Protein AF-A0AAE1U916-F1 (afdb_monomer_lite)

Foldseek 3Di:
DDPVVVLVVLLVQLVVVVVVVDDLVVSCVVSVHDSVSSVVSVVVVVLVVVCVVVLVQLVVVCVVPVPDALVRSCVVVVRPDDSVVSQVSCVVVVHDDDDDDDDDDDDPVNVVLVVVVVVVLVVVLVVPDDCVVQVDPVSSVVSSVVSV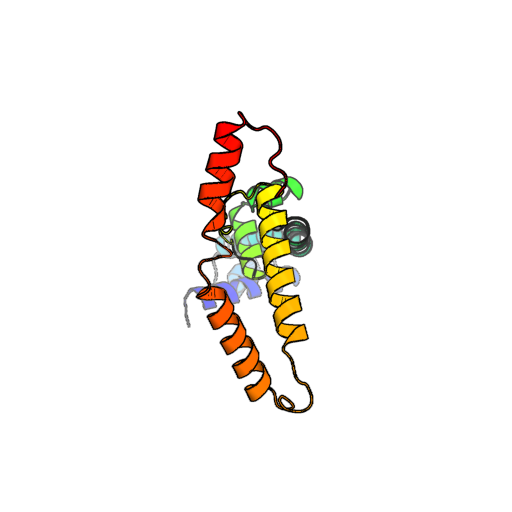VVVVPDCPSPVCVVVVVVVCVVVVNDDDPD

InterPro domains:
  IPR002492 Transposase, Tc1-like [PF01498] (56-119)
  IPR009057 Homedomain-like superfamily [SSF46689] (9-94)
  IPR036388 Winged helix-like DNA-binding domain superfamily [G3DSA:1.10.10.10] (1-54)

pLDDT: mean 74.48, std 13.37, range [39.75, 93.75]

Sequence (178 aa):
MNRQQTAIVKHAQIIALHDEGLSSRVIAQRLAVSHTTVQKSLHRHEETGNLLDADEAIQQAVRDDPFTNAVSIREQLQLDVNTQTVRQRLREGGLRHSIPARKERLSEEHQAARLAYAQNVWANMVNCWEPEMERRLEALLAHTQAQWELFRNKPDIVASVPDRLCAVIEKEGGWTGY

Structure (mmCIF, N/CA/C/O backbone):
data_AF-A0AAE1U916-F1
#
_entry.id   AF-A0AAE1U916-F1
#
loop_
_atom_site.group_PDB
_atom_site.id
_atom_site.type_symbol
_atom_site.label_atom_id
_atom_site.label_alt_id
_atom_site.label_comp_id
_atom_site.label_asym_id
_atom_site.label_entity_id
_atom_site.label_seq_id
_atom_site.pdbx_PDB_ins_code
_atom_site.Cartn_x
_atom_site.Cartn_y
_atom_site.Cartn_z
_atom_site.occupancy
_atom_site.B_iso_or_equiv
_atom_site.auth_seq_id
_atom_site.auth_comp_id
_atom_site.auth_asym_id
_atom_site.auth_atom_id
_atom_site.pdbx_PDB_model_num
ATOM 1 N N . MET A 1 1 ? 0.160 -15.167 35.166 1.00 52.56 1 MET A N 1
ATOM 2 C CA . MET A 1 1 ? -0.924 -14.723 34.257 1.00 52.56 1 MET A CA 1
ATOM 3 C C . MET A 1 1 ? -0.908 -13.199 34.200 1.00 52.56 1 MET A C 1
ATOM 5 O O . MET A 1 1 ? -0.893 -12.581 35.256 1.00 52.56 1 MET A O 1
ATOM 9 N N . ASN A 1 2 ? -0.816 -12.594 33.011 1.00 67.56 2 ASN A N 1
ATOM 10 C CA . ASN A 1 2 ? -0.707 -11.135 32.858 1.00 67.56 2 ASN A CA 1
ATOM 11 C C . ASN A 1 2 ? -2.068 -10.449 33.120 1.00 67.56 2 ASN A C 1
ATOM 13 O O . ASN A 1 2 ? -3.111 -11.017 32.800 1.00 67.56 2 ASN A O 1
ATOM 17 N N . ARG A 1 3 ? -2.071 -9.220 33.657 1.00 61.09 3 ARG A N 1
ATOM 18 C CA . ARG A 1 3 ? -3.284 -8.444 34.001 1.00 61.09 3 ARG A CA 1
ATOM 19 C C . ARG A 1 3 ? -4.237 -8.281 32.810 1.00 61.09 3 ARG A C 1
ATOM 21 O O . ARG A 1 3 ? -5.451 -8.313 32.992 1.00 61.09 3 ARG A O 1
ATOM 28 N N . GLN A 1 4 ? -3.687 -8.144 31.603 1.00 59.38 4 GLN A N 1
ATOM 29 C CA . GLN A 1 4 ? -4.461 -8.067 30.360 1.00 59.38 4 GLN A CA 1
ATO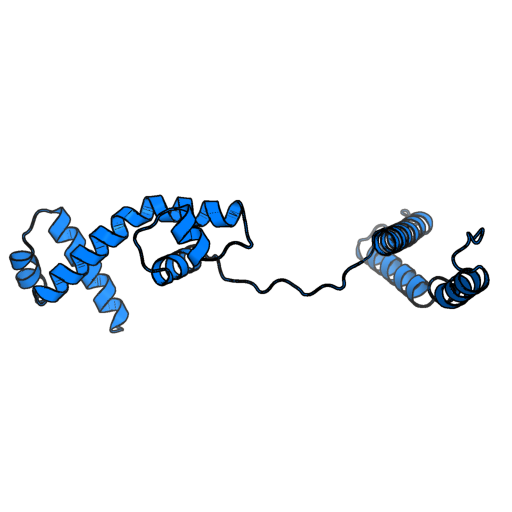M 30 C C . GLN A 1 4 ? -5.171 -9.389 30.033 1.00 59.38 4 GLN A C 1
ATOM 32 O O . GLN A 1 4 ? -6.353 -9.375 29.702 1.00 59.38 4 GLN A O 1
ATOM 37 N N . GLN A 1 5 ? -4.498 -10.530 30.220 1.00 54.34 5 GLN A N 1
ATOM 38 C CA . GLN A 1 5 ? -5.074 -11.854 29.964 1.00 54.34 5 GLN A CA 1
ATOM 39 C C . GLN A 1 5 ? -6.275 -12.125 30.879 1.00 54.34 5 GLN A C 1
ATOM 41 O O . GLN A 1 5 ? -7.315 -12.594 30.428 1.00 54.34 5 GLN A O 1
ATOM 46 N N . THR A 1 6 ? -6.167 -11.765 32.162 1.00 70.50 6 THR A N 1
ATOM 47 C CA . THR A 1 6 ? -7.258 -11.918 33.136 1.00 70.50 6 THR A CA 1
ATOM 48 C C . THR A 1 6 ? -8.463 -11.038 32.795 1.00 70.50 6 THR A C 1
ATOM 50 O O . THR A 1 6 ? -9.601 -11.442 33.014 1.00 70.50 6 THR A O 1
ATOM 53 N N . ALA A 1 7 ? -8.232 -9.837 32.255 1.00 72.50 7 ALA A N 1
ATOM 54 C CA . ALA A 1 7 ? -9.305 -8.927 31.860 1.00 72.50 7 ALA A CA 1
ATOM 55 C C . ALA A 1 7 ? -10.081 -9.439 30.635 1.00 72.50 7 ALA A C 1
ATOM 57 O O . ALA A 1 7 ? -11.306 -9.357 30.628 1.00 72.50 7 ALA A O 1
ATOM 58 N N . ILE A 1 8 ? -9.383 -10.007 29.644 1.00 71.75 8 ILE A N 1
ATOM 59 C CA . ILE A 1 8 ? -9.997 -10.607 28.447 1.00 71.75 8 ILE A CA 1
ATOM 60 C C . ILE A 1 8 ? -10.884 -11.794 28.838 1.00 71.75 8 ILE A C 1
ATOM 62 O O . ILE A 1 8 ? -12.046 -11.852 28.448 1.00 71.75 8 ILE A O 1
ATOM 66 N N . VAL A 1 9 ? -10.367 -12.698 29.678 1.00 76.88 9 VAL A N 1
ATOM 67 C CA . VAL A 1 9 ? -11.119 -13.872 30.152 1.00 76.88 9 VAL A CA 1
ATOM 68 C C . VAL A 1 9 ? -12.371 -13.453 30.928 1.00 76.88 9 VAL A C 1
ATOM 70 O O . VAL A 1 9 ? -13.449 -13.993 30.694 1.00 76.88 9 VAL A O 1
ATOM 73 N N . LYS A 1 10 ? -12.261 -12.449 31.808 1.00 82.69 10 LYS A N 1
ATOM 74 C CA . LYS A 1 10 ? -13.414 -11.931 32.562 1.00 82.69 10 LYS A CA 1
ATOM 75 C C . LYS A 1 10 ? -14.461 -11.272 31.664 1.00 82.69 10 LYS A C 1
ATOM 77 O O . LYS A 1 10 ? -15.646 -11.431 31.925 1.00 82.69 10 LYS A O 1
ATOM 82 N N . HIS A 1 11 ? -14.047 -10.545 30.628 1.00 81.81 11 HIS A N 1
ATOM 83 C CA . HIS A 1 11 ? -14.968 -9.931 29.670 1.00 81.81 11 HIS A CA 1
ATOM 84 C C . HIS A 1 11 ? -15.799 -10.989 28.930 1.00 81.81 11 HIS A C 1
ATOM 86 O O . HIS A 1 11 ? -17.023 -10.900 28.931 1.00 81.81 11 HIS A O 1
ATOM 92 N N . ALA A 1 12 ? -15.154 -12.036 28.406 1.00 80.62 12 ALA A N 1
ATOM 93 C CA . ALA A 1 12 ? -15.839 -13.140 27.730 1.00 80.62 12 ALA A CA 1
ATOM 94 C C . ALA A 1 12 ? -16.832 -13.875 28.651 1.00 80.62 12 ALA A C 1
ATOM 96 O O . ALA A 1 12 ? -17.947 -14.184 28.246 1.00 80.62 12 ALA A O 1
ATOM 97 N N . GLN A 1 13 ? -16.459 -14.099 29.916 1.00 86.88 13 GLN A N 1
ATOM 98 C CA . GLN A 1 13 ? -17.349 -14.712 30.911 1.00 86.88 13 GLN A CA 1
ATOM 99 C C . GLN A 1 13 ? -18.565 -13.838 31.245 1.00 86.88 13 GLN A C 1
ATOM 101 O O . GLN A 1 13 ? -19.650 -14.366 31.468 1.00 86.88 13 GLN A O 1
ATOM 106 N N . ILE A 1 14 ? -18.396 -12.512 31.296 1.00 89.94 14 ILE A N 1
ATOM 107 C CA . ILE A 1 14 ? -19.504 -11.575 31.527 1.00 89.94 14 ILE A CA 1
ATOM 108 C C . ILE A 1 14 ? -20.512 -11.638 30.374 1.00 89.94 14 ILE A C 1
ATOM 110 O O . ILE A 1 14 ? -21.708 -11.675 30.641 1.00 89.94 14 ILE A O 1
ATOM 114 N N . ILE A 1 15 ? -20.028 -11.663 29.129 1.00 86.25 15 ILE A N 1
ATOM 115 C CA . ILE A 1 15 ? -20.871 -11.729 27.926 1.00 86.25 15 ILE A CA 1
ATOM 116 C C . ILE A 1 15 ? -21.667 -13.034 27.905 1.00 86.25 15 ILE A C 1
ATOM 118 O O . ILE A 1 15 ? -22.889 -12.992 27.856 1.00 86.25 15 ILE A O 1
ATOM 122 N N . ALA A 1 16 ? -20.997 -14.179 28.068 1.00 87.25 16 ALA A N 1
ATOM 123 C CA . ALA A 1 16 ? -21.659 -15.483 28.038 1.00 87.25 16 ALA A CA 1
ATOM 124 C C . ALA A 1 16 ? -22.790 -15.601 29.080 1.00 87.25 16 ALA A C 1
ATOM 126 O O . ALA A 1 16 ? -23.889 -16.040 28.761 1.00 87.25 16 ALA A O 1
ATOM 127 N N . LEU A 1 17 ? -22.554 -15.147 30.318 1.00 90.81 17 LEU A N 1
ATOM 128 C CA . LEU A 1 17 ? -23.581 -15.172 31.367 1.00 90.81 17 LEU A CA 1
ATOM 129 C C . LEU A 1 17 ? -24.735 -14.195 31.087 1.00 90.81 17 LEU A C 1
ATOM 131 O O . LEU A 1 17 ? -25.860 -14.428 31.521 1.00 90.81 17 LEU A O 1
ATOM 135 N N . HIS A 1 18 ? -24.468 -13.086 30.402 1.00 89.88 18 HIS A N 1
ATOM 136 C CA . HIS A 1 18 ? -25.514 -12.155 29.996 1.00 89.88 18 HIS A CA 1
ATOM 137 C C . HIS A 1 18 ? -26.380 -12.729 28.871 1.00 89.88 18 HIS A C 1
ATOM 139 O O . HIS A 1 18 ? -27.601 -12.615 28.943 1.00 89.88 18 HIS A O 1
ATOM 145 N N . ASP A 1 19 ? -25.771 -13.412 27.901 1.00 85.19 19 ASP A N 1
ATOM 146 C CA . ASP A 1 19 ? -26.481 -14.094 26.812 1.00 85.19 19 ASP A CA 1
ATOM 147 C C . ASP A 1 19 ? -27.331 -15.273 27.328 1.00 85.19 19 ASP A C 1
ATOM 149 O O . ASP A 1 19 ? -28.390 -15.572 26.782 1.00 85.19 19 ASP A O 1
ATOM 153 N N . GLU A 1 20 ? -26.934 -15.887 28.449 1.00 90.44 20 GLU A N 1
ATOM 154 C CA . GLU A 1 20 ? -27.745 -16.848 29.219 1.00 90.44 20 GLU A CA 1
ATOM 155 C C . GLU A 1 20 ? -28.938 -16.199 29.965 1.00 90.44 20 GLU A C 1
ATOM 157 O O . GLU A 1 20 ? -29.722 -16.896 30.614 1.00 90.44 20 GLU A O 1
ATOM 162 N N . GLY A 1 21 ? -29.094 -14.872 29.906 1.00 90.50 21 GLY A N 1
ATOM 163 C CA . GLY A 1 21 ? -30.205 -14.127 30.508 1.00 90.50 21 GLY A CA 1
ATOM 164 C C . GLY A 1 21 ? -30.018 -13.760 31.985 1.00 90.50 21 GLY A C 1
ATOM 165 O O . GLY A 1 21 ? -30.971 -13.334 32.646 1.00 90.50 21 GLY A O 1
ATOM 166 N N . LEU A 1 22 ? -28.813 -13.911 32.547 1.00 91.12 22 LEU A N 1
ATOM 167 C CA . LEU A 1 22 ? -28.552 -13.514 33.932 1.00 91.12 22 LEU A CA 1
ATOM 168 C C . LEU A 1 22 ? -28.469 -11.987 34.063 1.00 91.12 22 LEU A C 1
ATOM 170 O O . LEU A 1 22 ? -27.833 -11.293 33.274 1.00 91.12 22 LEU A O 1
ATOM 174 N N . SER A 1 23 ? -29.054 -11.443 35.134 1.00 91.88 23 SER A N 1
ATOM 175 C CA . SER A 1 23 ? -28.968 -10.001 35.396 1.00 91.88 23 SER A CA 1
ATOM 176 C C . SER A 1 23 ? -27.542 -9.563 35.757 1.00 91.88 23 SER A C 1
ATOM 178 O O . SER A 1 23 ? -26.805 -10.281 36.440 1.00 91.88 23 SER A O 1
ATOM 180 N N . SER A 1 24 ? -27.182 -8.322 35.405 1.00 90.38 24 SER A N 1
ATOM 181 C CA . SER A 1 24 ? -25.872 -7.714 35.718 1.00 90.38 24 SER A CA 1
ATOM 182 C C . SER A 1 24 ? -25.458 -7.866 37.191 1.00 90.38 24 SER A C 1
ATOM 184 O O . SER A 1 24 ? -24.280 -8.051 37.506 1.00 90.38 24 SER A O 1
ATOM 186 N N . ARG A 1 25 ? -26.429 -7.820 38.112 1.00 90.31 25 ARG A N 1
ATOM 187 C CA . ARG A 1 25 ? -26.206 -7.990 39.553 1.00 90.31 25 ARG A CA 1
ATOM 188 C C . ARG A 1 25 ? -25.799 -9.420 39.913 1.00 90.31 25 ARG A C 1
ATOM 190 O O . ARG A 1 25 ? -24.891 -9.597 40.723 1.00 90.31 25 ARG A O 1
ATOM 197 N N . VAL A 1 26 ? -26.430 -10.419 39.297 1.00 92.25 26 VAL A N 1
ATOM 198 C CA . VAL A 1 26 ? -26.101 -11.838 39.499 1.00 92.25 26 VAL A CA 1
ATOM 199 C C . VAL A 1 26 ? -24.741 -12.163 38.880 1.00 92.25 26 VAL A C 1
ATOM 201 O O . VAL A 1 26 ? -23.929 -12.834 39.512 1.00 92.25 26 VAL A O 1
ATOM 204 N N . ILE A 1 27 ? -24.441 -11.616 37.699 1.00 92.88 27 ILE A N 1
ATOM 205 C CA . ILE A 1 27 ? -23.134 -11.768 37.039 1.00 92.88 27 ILE A CA 1
ATOM 206 C C . ILE A 1 27 ? -22.008 -11.205 37.918 1.00 92.88 27 ILE A C 1
ATOM 208 O O . ILE A 1 27 ? -20.994 -11.870 38.136 1.00 92.88 27 ILE A O 1
ATOM 212 N N . ALA A 1 28 ? -22.200 -10.004 38.476 1.00 93.75 28 ALA A N 1
ATOM 213 C CA . ALA A 1 28 ? -21.231 -9.358 39.361 1.00 93.75 28 ALA A CA 1
ATOM 214 C C . ALA A 1 28 ? -20.913 -10.211 40.600 1.00 93.75 28 ALA A C 1
ATOM 216 O O . ALA A 1 28 ? -19.745 -10.388 40.951 1.00 93.75 28 ALA A O 1
ATOM 217 N N . GLN A 1 29 ? -21.947 -10.783 41.227 1.00 92.38 29 GLN A N 1
ATOM 218 C CA . GLN A 1 29 ? -21.794 -11.682 42.372 1.00 92.38 29 GLN A CA 1
ATOM 219 C C . GLN A 1 29 ? -21.086 -12.983 41.983 1.00 92.38 29 GLN A C 1
ATOM 221 O O . GLN A 1 29 ? -20.141 -13.387 42.657 1.00 92.38 29 GLN A O 1
ATOM 226 N N . ARG A 1 30 ? -21.493 -13.609 40.874 1.00 91.94 30 ARG A N 1
ATOM 227 C CA . ARG A 1 30 ? -20.964 -14.902 40.417 1.00 91.94 30 ARG A CA 1
ATOM 228 C C . ARG A 1 30 ? -19.486 -14.840 40.032 1.00 91.94 30 ARG A C 1
ATOM 230 O O . ARG A 1 30 ? -18.750 -15.784 40.296 1.00 91.94 30 ARG A O 1
ATOM 237 N N . LEU A 1 31 ? -19.048 -13.735 39.430 1.00 90.38 31 LEU A N 1
ATOM 238 C CA . LEU A 1 31 ? -17.664 -13.538 38.982 1.00 90.38 31 LEU A CA 1
ATOM 239 C C . LEU A 1 31 ? -16.795 -12.752 39.979 1.00 90.38 31 LEU A C 1
ATOM 241 O O . LEU A 1 31 ? -15.627 -12.482 39.684 1.00 90.38 31 LEU A O 1
ATOM 245 N N . ALA A 1 32 ? -17.348 -12.367 41.137 1.00 91.00 32 ALA A N 1
ATOM 246 C CA . ALA A 1 32 ? -16.693 -11.517 42.135 1.00 91.00 32 ALA A CA 1
ATOM 247 C C . ALA A 1 32 ? -16.060 -10.251 41.513 1.00 91.00 32 ALA A C 1
ATOM 249 O O . ALA A 1 32 ? -14.892 -9.918 41.738 1.00 91.00 32 ALA A O 1
ATOM 250 N N . VAL A 1 33 ? -16.832 -9.553 40.678 1.00 88.88 33 VAL A N 1
ATOM 251 C CA . VAL A 1 33 ? -16.448 -8.289 40.026 1.00 88.88 33 VAL A CA 1
ATOM 252 C C . VAL A 1 33 ? -17.448 -7.193 40.372 1.00 88.88 33 VAL A C 1
ATOM 254 O O . VAL A 1 33 ? -18.591 -7.463 40.727 1.00 88.88 33 VAL A O 1
ATOM 257 N N . SER A 1 34 ? -17.038 -5.928 40.268 1.00 91.25 34 SER A N 1
ATOM 258 C CA . SER A 1 34 ? -17.961 -4.823 40.528 1.00 91.25 34 SER A CA 1
ATOM 259 C C . SER A 1 34 ? -19.053 -4.745 39.459 1.00 91.25 34 SER A C 1
ATOM 261 O O . SER A 1 34 ? -18.803 -4.988 38.277 1.00 91.25 34 SER A O 1
ATOM 263 N N . HIS A 1 35 ? -20.253 -4.319 39.858 1.00 89.88 35 HIS A N 1
ATOM 264 C CA . HIS A 1 35 ? -21.370 -4.075 38.939 1.00 89.88 35 HIS A CA 1
ATOM 265 C C . HIS A 1 35 ? -20.983 -3.122 37.793 1.00 89.88 35 HIS A C 1
ATOM 267 O O . HIS A 1 35 ? -21.329 -3.341 36.637 1.00 89.88 35 HIS A O 1
ATOM 273 N N . THR A 1 36 ? -20.171 -2.105 38.091 1.00 90.25 36 THR A N 1
ATOM 274 C CA . THR A 1 36 ? -19.632 -1.161 37.104 1.00 90.25 36 THR A CA 1
ATOM 275 C C . THR A 1 36 ? -18.732 -1.842 36.067 1.00 90.25 36 THR A C 1
ATOM 277 O O . THR A 1 36 ? -18.693 -1.416 34.918 1.00 90.25 36 THR A O 1
ATOM 280 N N . THR A 1 37 ? -18.004 -2.898 36.448 1.00 88.25 37 THR A N 1
ATOM 281 C CA . THR A 1 37 ? -17.173 -3.684 35.517 1.00 88.25 37 THR A CA 1
ATOM 282 C C . THR A 1 37 ? -18.036 -4.501 34.564 1.00 88.25 37 THR A C 1
ATOM 284 O O . THR A 1 37 ? -17.719 -4.582 33.378 1.00 88.25 37 THR A O 1
ATOM 287 N N . VAL A 1 38 ? -19.135 -5.066 35.073 1.00 89.88 38 VAL A N 1
ATOM 288 C CA . VAL A 1 38 ? -20.125 -5.791 34.266 1.00 89.88 38 VAL A CA 1
ATOM 289 C C . VAL A 1 38 ? -20.760 -4.848 33.251 1.00 89.88 38 VAL A C 1
ATOM 291 O O . VAL A 1 38 ? -20.633 -5.085 32.057 1.00 89.88 38 VAL A O 1
ATOM 294 N N . GLN A 1 39 ? -21.309 -3.718 33.700 1.00 89.81 39 GLN A N 1
ATOM 295 C CA . GLN A 1 39 ? -21.921 -2.718 32.817 1.00 89.81 39 GLN A CA 1
ATOM 296 C C . GLN A 1 39 ? -20.959 -2.192 31.748 1.00 89.81 39 GLN A C 1
ATOM 298 O O . GLN A 1 39 ? -21.322 -2.132 30.582 1.00 89.81 39 GLN A O 1
ATOM 303 N N . LYS A 1 40 ? -19.706 -1.880 32.105 1.00 86.12 40 LYS A N 1
ATOM 304 C CA . LYS A 1 40 ? -18.700 -1.456 31.117 1.00 86.12 40 LYS A CA 1
ATOM 305 C C . LYS A 1 40 ? -18.350 -2.552 30.107 1.00 86.12 40 LYS A C 1
ATOM 307 O O . LYS A 1 40 ? -18.012 -2.221 28.978 1.00 86.12 40 LYS A O 1
ATOM 312 N N . SER A 1 41 ? -18.372 -3.827 30.507 1.00 85.00 41 SER A N 1
ATOM 313 C CA . SER A 1 41 ? -18.179 -4.941 29.568 1.00 85.00 41 SER A CA 1
ATOM 314 C C . SER A 1 41 ? -19.366 -5.100 28.637 1.00 85.00 41 SER A C 1
ATOM 316 O O . SER A 1 41 ? -19.147 -5.249 27.446 1.00 85.00 41 SER A O 1
ATOM 318 N N . LEU A 1 42 ? -20.588 -5.056 29.164 1.00 85.81 42 LEU A N 1
ATOM 319 C CA . LEU A 1 42 ? -21.800 -5.222 28.365 1.00 85.81 42 LEU A CA 1
ATOM 320 C C . LEU A 1 42 ? -21.978 -4.073 27.384 1.00 85.81 42 LEU A C 1
ATOM 322 O O . LEU A 1 42 ? -22.128 -4.323 26.201 1.00 85.81 42 LEU A O 1
ATOM 326 N N . HIS A 1 43 ? -21.806 -2.835 27.843 1.00 82.56 43 HIS A N 1
ATOM 327 C CA . HIS A 1 43 ? -21.857 -1.666 26.972 1.00 82.56 43 HIS A CA 1
ATOM 328 C C . HIS A 1 43 ? -20.810 -1.747 25.857 1.00 82.56 43 HIS A C 1
ATOM 330 O O . HIS A 1 43 ? -21.133 -1.582 24.689 1.00 82.56 43 HIS A O 1
ATOM 336 N N . ARG A 1 44 ? -19.566 -2.118 26.198 1.00 76.00 44 ARG A N 1
ATOM 337 C CA . ARG A 1 44 ? -18.528 -2.351 25.189 1.00 76.00 44 ARG A CA 1
ATOM 338 C C . ARG A 1 44 ? -18.921 -3.474 24.233 1.00 76.00 44 ARG A C 1
ATOM 340 O O . ARG A 1 44 ? -18.635 -3.362 23.053 1.00 76.00 44 ARG A O 1
ATOM 347 N N . HIS A 1 45 ? -19.518 -4.560 24.719 1.00 74.50 45 HIS A N 1
ATOM 348 C CA . HIS A 1 45 ? -19.936 -5.681 23.881 1.00 74.50 45 HIS A CA 1
ATOM 349 C C . HIS A 1 45 ? -21.086 -5.303 22.947 1.00 74.50 45 HIS A C 1
ATOM 351 O O . HIS A 1 45 ? -21.034 -5.666 21.785 1.00 74.50 45 HIS A O 1
ATOM 357 N N . GLU A 1 46 ? -22.070 -4.534 23.403 1.00 70.38 46 GLU A N 1
ATOM 358 C CA . GLU A 1 46 ? -23.150 -3.996 22.567 1.00 70.38 46 GLU A CA 1
ATOM 359 C C . GLU A 1 46 ? -22.596 -3.050 21.490 1.00 70.38 46 GLU A C 1
ATOM 361 O O . GLU A 1 46 ? -22.926 -3.194 20.314 1.00 70.38 46 GLU A O 1
ATOM 366 N N . GLU A 1 47 ? -21.660 -2.166 21.854 1.00 65.06 47 GLU A N 1
ATOM 367 C CA . GLU A 1 47 ? -20.905 -1.349 20.892 1.00 65.06 47 GLU A CA 1
ATOM 368 C C . GLU A 1 47 ? -20.076 -2.214 19.918 1.00 65.06 47 GLU A C 1
ATOM 370 O O . GLU A 1 47 ? -19.882 -1.844 18.764 1.00 65.06 47 GLU A O 1
ATOM 375 N N . THR A 1 48 ? -19.582 -3.375 20.367 1.00 63.03 48 THR A N 1
ATOM 376 C CA . THR A 1 48 ? -18.709 -4.287 19.600 1.00 63.03 48 THR A CA 1
ATOM 377 C C . THR A 1 48 ? -19.489 -5.274 18.722 1.00 63.03 48 THR A C 1
ATOM 379 O O . THR A 1 48 ? -18.999 -5.648 17.661 1.00 63.03 48 THR A O 1
ATOM 382 N N . GLY A 1 49 ? -20.696 -5.681 19.116 1.00 54.44 49 GLY A N 1
ATOM 383 C CA . GLY A 1 49 ? -21.559 -6.612 18.385 1.00 54.44 49 GLY A CA 1
ATOM 384 C C . GLY A 1 49 ? -22.111 -5.998 17.099 1.00 54.44 49 GLY A C 1
ATOM 385 O O . GLY A 1 49 ? -22.121 -6.661 16.069 1.00 54.44 49 GLY A O 1
ATOM 386 N N . ASN A 1 50 ? -22.416 -4.696 17.119 1.00 54.41 50 ASN A N 1
ATOM 387 C CA . ASN A 1 50 ? -22.719 -3.909 15.915 1.00 54.41 50 ASN A CA 1
ATOM 388 C C . ASN A 1 50 ? -21.511 -3.723 14.975 1.00 54.41 50 ASN A C 1
ATOM 390 O O . ASN A 1 50 ? -21.673 -3.246 13.855 1.00 54.41 50 ASN A O 1
ATOM 394 N N . LEU A 1 51 ? -20.294 -4.069 15.412 1.00 55.72 51 LEU A N 1
ATOM 395 C CA . LEU A 1 51 ? -19.072 -3.853 14.637 1.00 55.72 51 LEU A CA 1
ATOM 396 C C . LEU A 1 51 ? -18.610 -5.071 13.830 1.00 55.72 51 LEU A C 1
ATOM 398 O O . LEU A 1 51 ? -17.707 -4.901 13.025 1.00 55.72 51 LEU A O 1
ATOM 402 N N . LEU A 1 52 ? -19.174 -6.273 14.001 1.00 57.78 52 LEU A N 1
ATOM 403 C CA . LEU A 1 52 ? -18.752 -7.432 13.193 1.00 57.78 52 LEU A CA 1
ATOM 404 C C . LEU A 1 52 ? -19.174 -7.290 11.723 1.00 57.78 52 LEU A C 1
ATOM 406 O O . LEU A 1 52 ? -18.341 -7.469 10.839 1.00 57.78 52 LEU A O 1
ATOM 410 N N . ASP A 1 53 ? -20.410 -6.860 11.465 1.00 63.06 53 ASP A N 1
ATOM 411 C CA . ASP A 1 53 ? -20.859 -6.500 10.110 1.00 63.06 53 ASP A CA 1
ATOM 412 C C . ASP A 1 53 ? -20.092 -5.274 9.582 1.00 63.06 53 ASP A C 1
ATOM 414 O O . ASP A 1 53 ? -19.774 -5.165 8.396 1.00 63.06 53 ASP A O 1
ATOM 418 N N . ALA A 1 54 ? -19.723 -4.356 10.483 1.00 70.38 54 ALA A N 1
ATOM 419 C CA . ALA A 1 54 ? -18.901 -3.206 10.136 1.00 70.38 54 ALA A CA 1
ATOM 420 C C . ALA A 1 54 ? -17.445 -3.586 9.821 1.00 70.38 54 ALA A C 1
ATOM 422 O O . ALA A 1 54 ? -16.814 -2.890 9.035 1.00 70.38 54 ALA A O 1
ATOM 423 N N . ASP A 1 55 ? -16.893 -4.659 10.396 1.00 80.94 55 ASP A N 1
ATOM 424 C CA . ASP A 1 55 ? -15.504 -5.076 10.177 1.00 80.94 55 ASP A CA 1
ATOM 425 C C . ASP A 1 55 ? -15.292 -5.511 8.722 1.00 80.94 55 ASP A C 1
ATOM 427 O O . ASP A 1 55 ? -14.291 -5.133 8.106 1.00 80.94 55 ASP A O 1
ATOM 431 N N . GLU A 1 56 ? -16.248 -6.244 8.144 1.00 81.88 56 GLU A N 1
ATOM 432 C CA . GLU A 1 56 ? -16.215 -6.609 6.725 1.00 81.88 56 GLU A CA 1
ATOM 433 C C . GLU A 1 56 ? -16.334 -5.366 5.833 1.00 81.88 56 GLU A C 1
ATOM 435 O O . GLU A 1 56 ? -15.537 -5.190 4.908 1.00 81.88 56 GLU A O 1
ATOM 440 N N . ALA A 1 57 ? -17.238 -4.441 6.167 1.00 85.56 57 ALA A N 1
ATOM 441 C CA . ALA A 1 57 ? -17.382 -3.177 5.446 1.00 85.56 57 ALA A CA 1
ATOM 442 C C . ALA A 1 57 ? -16.122 -2.289 5.539 1.00 85.56 57 ALA A C 1
ATOM 444 O O . ALA A 1 57 ? -15.699 -1.700 4.543 1.00 85.56 57 ALA A O 1
ATOM 445 N N . ILE A 1 58 ? -15.474 -2.227 6.708 1.00 85.81 58 ILE A N 1
ATOM 446 C CA . ILE A 1 58 ? -14.211 -1.507 6.936 1.00 85.81 58 ILE A CA 1
ATOM 447 C C . ILE A 1 58 ? -13.098 -2.105 6.070 1.00 85.81 58 ILE A C 1
ATOM 449 O O . ILE A 1 58 ? -12.320 -1.365 5.467 1.00 85.81 58 ILE A O 1
ATOM 453 N N . GLN A 1 59 ? -13.005 -3.435 5.997 1.00 85.94 59 GLN A N 1
ATOM 454 C CA . GLN A 1 59 ? -12.010 -4.104 5.159 1.00 85.94 59 GLN A CA 1
ATOM 455 C C . GLN A 1 59 ? -12.287 -3.895 3.670 1.00 85.94 59 GLN A C 1
ATOM 457 O O . GLN A 1 59 ? -11.346 -3.662 2.908 1.00 85.94 59 GLN A O 1
ATOM 462 N N . GLN A 1 60 ? -13.554 -3.944 3.254 1.00 86.25 60 GLN A N 1
ATOM 463 C CA . GLN A 1 60 ? -13.936 -3.713 1.865 1.00 86.25 60 GLN A CA 1
ATOM 464 C C . GLN A 1 60 ? -13.622 -2.276 1.428 1.00 86.25 60 GLN A C 1
ATOM 466 O O . GLN A 1 60 ? -13.026 -2.092 0.372 1.00 86.25 60 GLN A O 1
ATOM 471 N N . ALA A 1 61 ? -13.870 -1.277 2.282 1.00 87.38 61 ALA A N 1
ATOM 472 C CA . ALA A 1 61 ? -13.516 0.116 2.000 1.00 87.38 61 ALA A CA 1
ATOM 473 C C . ALA A 1 61 ? -12.011 0.309 1.717 1.00 87.38 61 ALA A C 1
ATOM 475 O O . ALA A 1 61 ? -11.639 1.095 0.851 1.00 87.38 61 ALA A O 1
ATOM 476 N N . VAL A 1 62 ? -11.136 -0.438 2.404 1.00 87.94 62 VAL A N 1
ATOM 477 C CA . VAL A 1 62 ? -9.684 -0.408 2.145 1.00 87.94 62 VAL A CA 1
ATOM 478 C C . VAL A 1 62 ? -9.300 -1.164 0.871 1.00 87.94 62 VAL A C 1
ATOM 480 O O . VAL A 1 62 ? -8.309 -0.814 0.233 1.00 87.94 62 VAL A O 1
ATOM 483 N N . ARG A 1 63 ? -10.045 -2.206 0.485 1.00 86.06 63 ARG A N 1
ATOM 484 C CA . ARG A 1 63 ? -9.816 -2.896 -0.796 1.00 86.06 63 ARG A CA 1
ATOM 485 C C . ARG A 1 63 ? -10.190 -2.012 -1.981 1.00 86.06 63 ARG A C 1
ATOM 487 O O . ARG A 1 63 ? -9.458 -2.013 -2.967 1.00 86.06 63 ARG A O 1
ATOM 494 N N . ASP A 1 64 ? -11.290 -1.276 -1.862 1.00 87.25 64 ASP A N 1
ATOM 495 C CA . ASP A 1 64 ? -11.790 -0.393 -2.916 1.00 87.25 64 ASP A CA 1
ATOM 496 C C . ASP A 1 64 ? -10.904 0.854 -3.075 1.00 87.25 64 ASP A C 1
ATOM 498 O O . ASP A 1 64 ? -10.593 1.250 -4.198 1.00 87.25 64 ASP A O 1
ATOM 502 N N . ASP A 1 65 ? -10.434 1.433 -1.964 1.00 86.25 65 ASP A N 1
ATOM 503 C CA . ASP A 1 65 ? -9.458 2.527 -1.960 1.00 86.25 65 ASP A CA 1
ATOM 504 C C . ASP A 1 65 ? -8.352 2.298 -0.909 1.00 86.25 65 ASP A C 1
ATOM 506 O O . ASP A 1 65 ? -8.492 2.689 0.255 1.00 86.25 65 ASP A O 1
ATOM 510 N N . PRO A 1 66 ? -7.195 1.731 -1.305 1.00 83.94 66 PRO A N 1
ATOM 511 C CA . PRO A 1 66 ? -6.076 1.475 -0.396 1.00 83.94 66 PRO A CA 1
ATOM 512 C C . PRO A 1 66 ? -5.444 2.726 0.230 1.00 83.94 66 PRO A C 1
ATOM 514 O O . PRO A 1 66 ? -4.654 2.602 1.170 1.00 83.94 66 PRO A O 1
ATOM 517 N N . PHE A 1 67 ? -5.742 3.921 -0.290 1.00 81.81 67 PHE A N 1
ATOM 518 C CA . PHE A 1 67 ? -5.201 5.187 0.209 1.00 81.81 67 PHE A CA 1
ATOM 519 C C . PHE A 1 67 ? -6.159 5.914 1.159 1.00 81.81 67 PHE A C 1
ATOM 521 O O . PHE A 1 67 ? -5.805 6.970 1.697 1.00 81.81 67 PHE A O 1
ATOM 528 N N . THR A 1 68 ? -7.340 5.342 1.409 1.00 85.62 68 THR A N 1
ATOM 529 C CA . THR A 1 68 ? -8.298 5.882 2.369 1.00 85.62 68 THR A CA 1
ATOM 530 C C . THR A 1 68 ? -7.750 5.840 3.801 1.00 85.62 68 THR A C 1
ATOM 532 O O . THR A 1 68 ? -6.842 5.079 4.149 1.00 85.62 68 THR A O 1
ATOM 535 N N . ASN A 1 69 ? -8.299 6.682 4.673 1.00 87.88 69 ASN A N 1
ATOM 536 C CA . ASN A 1 69 ? -7.877 6.784 6.067 1.00 87.88 69 ASN A CA 1
ATOM 537 C C . ASN A 1 69 ? -9.017 6.412 7.029 1.00 87.88 69 ASN A C 1
ATOM 539 O O . ASN A 1 69 ? -10.192 6.450 6.682 1.00 87.88 69 ASN A O 1
ATOM 543 N N . ALA A 1 70 ? -8.674 6.099 8.282 1.00 88.12 70 ALA A N 1
ATOM 544 C CA . ALA A 1 70 ? -9.648 5.645 9.281 1.00 88.12 70 ALA A CA 1
ATOM 545 C C . ALA A 1 70 ? -10.757 6.664 9.619 1.00 88.12 70 ALA A C 1
ATOM 547 O O . ALA A 1 70 ? -11.815 6.262 10.095 1.00 88.12 70 ALA A O 1
ATOM 548 N N . VAL A 1 71 ? -10.526 7.968 9.417 1.00 89.62 71 VAL A N 1
ATOM 549 C CA . VAL A 1 71 ? -11.563 8.998 9.606 1.00 89.62 71 VAL A CA 1
ATOM 550 C C . VAL A 1 71 ? -12.555 8.934 8.450 1.00 89.62 71 VAL A C 1
ATOM 552 O O . VAL A 1 71 ? -13.753 8.829 8.693 1.00 89.62 71 VAL A O 1
ATOM 555 N N . SER A 1 72 ? -12.047 8.899 7.218 1.00 90.19 72 SER A N 1
ATOM 556 C CA . SER A 1 72 ? -12.855 8.782 6.005 1.00 90.19 72 SER A CA 1
ATOM 557 C C . SER A 1 72 ? -13.664 7.487 5.979 1.00 90.19 72 SER A C 1
ATOM 559 O O . SER A 1 72 ? -14.851 7.539 5.688 1.00 90.19 72 SER A O 1
ATOM 561 N N . ILE A 1 73 ? -13.080 6.350 6.381 1.00 88.62 73 ILE A N 1
ATOM 562 C CA . ILE A 1 73 ? -13.810 5.075 6.508 1.00 88.62 73 ILE A CA 1
ATOM 563 C C . ILE A 1 73 ? -14.978 5.210 7.492 1.00 88.62 73 ILE A C 1
ATOM 565 O O . ILE A 1 73 ? -16.092 4.795 7.188 1.00 88.62 73 ILE A O 1
ATOM 569 N N . ARG A 1 74 ? -14.744 5.807 8.669 1.00 89.06 74 ARG A N 1
ATOM 570 C CA . ARG A 1 74 ? -15.796 6.009 9.677 1.00 89.06 74 ARG A CA 1
ATOM 571 C C . ARG A 1 74 ? -16.944 6.852 9.123 1.00 89.06 74 ARG A C 1
ATOM 573 O O . ARG A 1 74 ? -18.099 6.525 9.358 1.00 89.06 74 ARG A O 1
ATOM 580 N N . GLU A 1 75 ? -16.621 7.937 8.427 1.00 89.12 75 GLU A N 1
ATOM 581 C CA . GLU A 1 75 ? -17.610 8.857 7.859 1.00 89.12 75 GLU A CA 1
ATOM 582 C C . GLU A 1 75 ? -18.380 8.223 6.696 1.00 89.12 75 GLU A C 1
ATOM 584 O O . GLU A 1 75 ? -19.603 8.321 6.652 1.00 89.12 75 GLU A O 1
ATOM 589 N N . GLN A 1 76 ? -17.686 7.510 5.806 1.00 88.69 76 GLN A N 1
ATOM 590 C CA . GLN A 1 76 ? -18.277 6.808 4.665 1.00 88.69 76 GLN A CA 1
ATOM 591 C C . GLN A 1 76 ? -19.243 5.705 5.107 1.00 88.69 76 GLN A C 1
ATOM 593 O O . GLN A 1 76 ? -20.311 5.551 4.522 1.00 88.69 76 GLN A O 1
ATOM 598 N N . LEU A 1 77 ? -18.876 4.958 6.147 1.00 86.12 77 LEU A N 1
ATOM 599 C CA . LEU A 1 77 ? -19.691 3.880 6.707 1.00 86.12 77 LEU A CA 1
ATOM 600 C C . LEU A 1 77 ? -20.657 4.367 7.801 1.00 86.12 77 LEU A C 1
ATOM 602 O O . LEU A 1 77 ? -21.357 3.550 8.391 1.00 86.12 77 LEU A O 1
ATOM 606 N N . GLN A 1 78 ? -20.685 5.677 8.084 1.00 85.19 78 GLN A N 1
ATOM 607 C CA . GLN A 1 78 ? -21.511 6.310 9.122 1.00 85.19 78 GLN A CA 1
ATOM 608 C C . GLN A 1 78 ? -21.441 5.597 10.483 1.00 85.19 78 GLN A C 1
ATOM 610 O O . GLN A 1 78 ? -22.438 5.459 11.191 1.00 85.19 78 GLN A O 1
ATOM 615 N N . LEU A 1 79 ? -20.247 5.133 10.857 1.00 82.31 79 LEU A N 1
ATOM 616 C CA . LEU A 1 79 ? -20.059 4.372 12.087 1.00 82.31 79 LEU A CA 1
ATOM 617 C C . LEU A 1 79 ? -20.086 5.313 13.292 1.00 82.31 79 LEU A C 1
ATOM 619 O O . LEU A 1 79 ? -19.240 6.206 13.405 1.00 82.31 79 LEU A O 1
ATOM 623 N N . ASP A 1 80 ? -20.986 5.052 14.237 1.00 81.25 80 ASP A N 1
ATOM 624 C CA . ASP A 1 80 ? -21.066 5.762 15.520 1.00 81.25 80 ASP A CA 1
ATOM 625 C C . ASP A 1 80 ? -20.006 5.259 16.515 1.00 81.25 80 ASP A C 1
ATOM 627 O O . ASP A 1 80 ? -20.285 4.824 17.628 1.00 81.25 80 ASP A O 1
ATOM 631 N N . VAL A 1 81 ? -18.745 5.229 16.077 1.00 79.44 81 VAL A N 1
ATOM 632 C CA . VAL A 1 81 ? -17.622 4.768 16.895 1.00 79.44 81 VAL A CA 1
ATOM 633 C C . VAL A 1 81 ? -16.450 5.725 16.824 1.00 79.44 81 VAL A C 1
ATOM 635 O O . VAL A 1 81 ? -16.247 6.483 15.870 1.00 79.44 81 VAL A O 1
ATOM 638 N N . ASN A 1 82 ? -15.607 5.669 17.850 1.00 82.81 82 ASN A N 1
ATOM 639 C CA . ASN A 1 82 ? -14.361 6.413 17.847 1.00 82.81 82 ASN A CA 1
ATOM 640 C C . ASN A 1 82 ? -13.470 5.950 16.676 1.00 82.81 82 ASN A C 1
ATOM 642 O O . ASN A 1 82 ? -13.299 4.755 16.438 1.00 82.81 82 ASN A O 1
ATOM 646 N N . THR A 1 83 ? -12.820 6.889 15.985 1.00 85.69 83 THR A N 1
ATOM 647 C CA . THR A 1 83 ? -11.813 6.598 14.950 1.00 85.69 83 THR A CA 1
ATOM 648 C C . THR A 1 83 ? -10.732 5.629 15.439 1.00 85.69 83 THR A C 1
ATOM 650 O O . THR A 1 83 ? -10.193 4.847 14.659 1.00 85.69 83 THR A O 1
ATOM 653 N N . GLN A 1 84 ? -10.396 5.654 16.732 1.00 83.25 84 GLN A N 1
ATOM 654 C CA . GLN A 1 84 ? -9.425 4.728 17.307 1.00 83.25 84 GLN A CA 1
ATOM 655 C C . GLN A 1 84 ? -9.897 3.271 17.262 1.00 83.25 84 GLN A C 1
ATOM 657 O O . GLN A 1 84 ? -9.072 2.385 17.042 1.00 83.25 84 GLN A O 1
ATOM 662 N N . THR A 1 85 ? -11.202 3.032 17.390 1.00 84.38 85 THR A N 1
ATOM 663 C CA . THR A 1 85 ? -11.811 1.710 17.216 1.00 84.38 85 THR A CA 1
ATOM 664 C C . THR A 1 85 ? -11.630 1.236 15.778 1.00 84.38 85 THR A C 1
ATOM 666 O O . THR A 1 85 ? -11.123 0.142 15.563 1.00 84.38 85 THR A O 1
ATOM 669 N N . VAL A 1 86 ? -11.898 2.095 14.786 1.00 85.00 86 VAL A N 1
ATOM 670 C CA . VAL A 1 86 ? -11.671 1.775 13.362 1.00 85.00 86 VAL A CA 1
ATOM 671 C C . VAL A 1 86 ? -10.203 1.421 13.096 1.00 85.00 86 VAL A C 1
ATOM 673 O O . VAL A 1 86 ? -9.907 0.415 12.458 1.00 85.00 86 VAL A O 1
ATOM 676 N N . ARG A 1 87 ? -9.249 2.186 13.648 1.00 88.12 87 ARG A N 1
ATOM 677 C CA . ARG A 1 87 ? -7.811 1.867 13.527 1.00 88.12 87 ARG A CA 1
ATOM 678 C C . ARG A 1 87 ? -7.441 0.538 14.178 1.00 88.12 87 ARG A C 1
ATOM 680 O O . ARG A 1 87 ? -6.580 -0.171 13.659 1.00 88.12 87 ARG A O 1
ATOM 687 N N . GLN A 1 88 ? -8.041 0.224 15.323 1.00 85.06 88 GLN A N 1
ATOM 688 C CA . GLN A 1 88 ? -7.818 -1.047 15.997 1.00 85.06 88 GLN A CA 1
ATOM 689 C C . GLN A 1 88 ? -8.324 -2.212 15.138 1.00 85.06 88 GLN A C 1
ATOM 691 O O . GLN A 1 88 ? -7.566 -3.155 14.931 1.00 85.06 88 GLN A O 1
ATOM 696 N N . ARG A 1 89 ? -9.528 -2.104 14.566 1.00 85.50 89 ARG A N 1
ATOM 697 C CA . ARG A 1 89 ? -10.109 -3.124 13.680 1.00 85.50 89 ARG A CA 1
ATOM 698 C C . ARG A 1 89 ? -9.293 -3.349 12.415 1.00 85.50 89 ARG A C 1
ATOM 700 O O . ARG A 1 89 ? -8.973 -4.487 12.088 1.00 85.50 89 ARG A O 1
ATOM 707 N N . LEU A 1 90 ? -8.837 -2.274 11.773 1.00 86.25 90 LEU A N 1
ATOM 708 C CA . LEU A 1 90 ? -7.905 -2.368 10.644 1.00 86.25 90 LEU A CA 1
ATOM 709 C C . LEU A 1 90 ? -6.637 -3.144 11.023 1.00 86.25 90 LEU A C 1
ATOM 711 O O . LEU A 1 90 ? -6.210 -4.040 10.299 1.00 86.25 90 LEU A O 1
ATOM 715 N N . ARG A 1 91 ? -6.068 -2.857 12.200 1.00 86.44 91 ARG A N 1
ATOM 716 C CA . ARG A 1 91 ? -4.871 -3.546 12.694 1.00 86.44 91 ARG A CA 1
ATOM 717 C C . ARG A 1 91 ? -5.125 -5.023 13.003 1.00 86.44 91 ARG A C 1
ATOM 719 O O . ARG A 1 91 ? -4.240 -5.835 12.737 1.00 86.44 91 ARG A O 1
ATOM 726 N N . GLU A 1 92 ? -6.279 -5.357 13.574 1.00 82.31 92 GLU A N 1
ATOM 727 C CA . GLU A 1 92 ? -6.711 -6.738 13.833 1.00 82.31 92 GLU A CA 1
ATOM 728 C C . GLU A 1 92 ? -6.915 -7.512 12.519 1.00 82.31 92 GLU A C 1
ATOM 730 O O . GLU A 1 92 ? -6.486 -8.658 12.425 1.00 82.31 92 GLU A O 1
ATOM 735 N N . GLY A 1 93 ? -7.426 -6.852 11.473 1.00 80.81 93 GLY A N 1
ATOM 736 C CA . GLY A 1 93 ? -7.500 -7.370 10.100 1.00 80.81 93 GLY A CA 1
ATOM 737 C C . GLY A 1 93 ? -6.169 -7.380 9.331 1.00 80.81 93 GLY A C 1
ATOM 738 O O . GLY A 1 93 ? -6.152 -7.646 8.134 1.00 80.81 93 GLY A O 1
ATOM 739 N N . GLY A 1 94 ? -5.043 -7.062 9.980 1.00 84.25 94 GLY A N 1
ATOM 740 C CA . GLY A 1 94 ? -3.710 -7.051 9.361 1.00 84.25 94 GLY A CA 1
ATOM 741 C C . GLY A 1 94 ? -3.403 -5.831 8.481 1.00 84.25 94 GLY A C 1
ATOM 742 O O . GLY A 1 94 ? -2.287 -5.706 7.976 1.00 84.25 94 GLY A O 1
ATOM 743 N N . LEU A 1 95 ? -4.339 -4.893 8.344 1.00 83.31 95 LEU A N 1
ATOM 744 C CA . LEU A 1 95 ? -4.199 -3.682 7.543 1.00 83.31 95 LEU A CA 1
ATOM 745 C C . LEU A 1 95 ? -3.511 -2.590 8.368 1.00 83.31 95 LEU A C 1
ATOM 747 O O . LEU A 1 95 ? -4.075 -1.998 9.291 1.00 83.31 95 LEU A O 1
ATOM 751 N N . ARG A 1 96 ? -2.243 -2.324 8.047 1.00 80.69 96 ARG A N 1
ATOM 752 C CA . ARG A 1 96 ? -1.458 -1.250 8.667 1.00 80.69 96 ARG A CA 1
ATOM 753 C C . ARG A 1 96 ? -1.317 -0.080 7.710 1.00 80.69 96 ARG A C 1
ATOM 755 O O . ARG A 1 96 ? -1.169 -0.268 6.507 1.00 80.69 96 ARG A O 1
ATOM 762 N N . HIS A 1 97 ? -1.262 1.126 8.273 1.00 73.25 97 HIS A N 1
ATOM 763 C CA . HIS A 1 97 ? -0.874 2.302 7.502 1.00 73.25 97 HIS A CA 1
ATOM 764 C C . HIS A 1 97 ? 0.479 2.065 6.816 1.00 73.25 97 HIS A C 1
ATOM 766 O O . HIS A 1 97 ? 1.393 1.482 7.409 1.00 73.25 97 HIS A O 1
ATOM 772 N N . SER A 1 98 ? 0.586 2.524 5.576 1.00 74.19 98 SER A N 1
ATOM 773 C CA . SER A 1 98 ? 1.822 2.529 4.802 1.00 74.19 98 SER A CA 1
ATOM 774 C C . SER A 1 98 ? 2.078 3.942 4.299 1.00 74.19 98 SER A C 1
ATOM 776 O O . SER A 1 98 ? 1.142 4.689 4.023 1.00 74.19 98 SER A O 1
ATOM 778 N N . ILE A 1 99 ? 3.349 4.323 4.209 1.00 74.88 99 ILE A N 1
ATOM 779 C CA . ILE A 1 99 ? 3.746 5.616 3.652 1.00 74.88 99 ILE A CA 1
ATOM 780 C C . ILE A 1 99 ? 3.965 5.408 2.148 1.00 74.88 99 ILE A C 1
ATOM 782 O O . ILE A 1 99 ? 4.801 4.574 1.789 1.00 74.88 99 ILE A O 1
ATOM 786 N N . PRO A 1 100 ? 3.254 6.131 1.262 1.00 72.00 100 PRO A N 1
ATOM 787 C CA . PRO A 1 100 ? 3.477 6.025 -0.174 1.00 72.00 100 PRO A CA 1
ATOM 788 C C . PRO A 1 100 ? 4.927 6.354 -0.543 1.00 72.00 100 PRO A C 1
ATOM 790 O O . PRO A 1 100 ? 5.506 7.326 -0.048 1.00 72.00 100 PRO A O 1
ATOM 793 N N . ALA A 1 101 ? 5.516 5.562 -1.440 1.00 76.44 101 ALA A N 1
ATOM 794 C CA . ALA A 1 101 ? 6.853 5.832 -1.950 1.00 76.44 101 ALA A CA 1
ATOM 795 C C . ALA A 1 101 ? 6.862 7.162 -2.719 1.00 76.44 101 ALA A C 1
ATOM 797 O O . ALA A 1 101 ? 6.092 7.352 -3.662 1.00 76.44 101 ALA A O 1
ATOM 798 N N . ARG A 1 102 ? 7.756 8.081 -2.340 1.00 69.94 102 ARG A N 1
ATOM 799 C CA . ARG A 1 102 ? 7.963 9.330 -3.081 1.00 69.94 102 ARG A CA 1
ATOM 800 C C . ARG A 1 102 ? 8.715 9.013 -4.370 1.00 69.94 102 ARG A C 1
ATOM 802 O O . ARG A 1 102 ? 9.849 8.546 -4.316 1.00 69.94 102 ARG A O 1
ATOM 809 N N . LYS A 1 103 ? 8.081 9.257 -5.515 1.00 70.25 103 LYS A N 1
ATOM 810 C CA . LYS A 1 103 ? 8.686 9.112 -6.843 1.00 70.25 103 LYS A CA 1
ATOM 811 C C . LYS A 1 103 ? 8.729 10.470 -7.530 1.00 70.25 103 LYS A C 1
ATOM 813 O O . LYS A 1 103 ? 7.836 11.293 -7.337 1.00 70.25 103 LYS A O 1
ATOM 818 N N . GLU A 1 104 ? 9.771 10.692 -8.318 1.00 76.75 104 GLU A N 1
ATOM 819 C CA . GLU A 1 104 ? 9.861 11.865 -9.179 1.00 76.75 104 GLU A CA 1
ATOM 820 C C . GLU A 1 104 ? 8.749 11.829 -10.236 1.00 76.75 104 GLU A C 1
ATOM 822 O O . GLU A 1 104 ? 8.381 10.758 -10.730 1.00 76.75 104 GLU A O 1
ATOM 827 N N . ARG A 1 105 ? 8.179 12.994 -10.559 1.00 73.19 105 ARG A N 1
ATOM 828 C CA . ARG A 1 105 ? 7.135 13.097 -11.582 1.00 73.19 105 ARG A CA 1
ATOM 829 C C . ARG A 1 105 ? 7.783 12.959 -12.956 1.00 73.19 105 ARG A C 1
ATOM 831 O O . ARG A 1 105 ? 8.476 13.863 -13.407 1.00 73.19 105 ARG A O 1
ATOM 838 N N . LEU A 1 106 ? 7.554 11.829 -13.615 1.00 75.88 106 LEU A N 1
ATOM 839 C CA . LEU A 1 106 ? 7.995 11.619 -14.991 1.00 75.88 106 LEU A CA 1
ATOM 840 C C . LEU A 1 106 ? 6.985 12.250 -15.948 1.00 75.88 106 LEU A C 1
ATOM 842 O O . LEU A 1 106 ? 5.800 11.920 -15.875 1.00 75.88 106 LEU A O 1
ATOM 846 N N . SER A 1 107 ? 7.459 13.114 -16.849 1.00 82.81 107 SER A N 1
ATOM 847 C CA . SER A 1 107 ? 6.674 13.536 -18.011 1.00 82.81 107 SER A CA 1
ATOM 848 C C . SER A 1 107 ? 6.351 12.326 -18.890 1.00 82.81 107 SER A C 1
ATOM 850 O O . SER A 1 107 ? 7.024 11.294 -18.812 1.00 82.81 107 SER A O 1
ATOM 852 N N . GLU A 1 108 ? 5.336 12.446 -19.741 1.00 78.31 108 GLU A N 1
ATOM 853 C CA . GLU A 1 108 ? 4.997 11.400 -20.715 1.00 78.31 108 GLU A CA 1
ATOM 854 C C . GLU A 1 108 ? 6.191 11.070 -21.621 1.00 78.31 108 GLU A C 1
ATOM 856 O O . GLU A 1 108 ? 6.481 9.902 -21.870 1.00 78.31 108 GLU A O 1
ATOM 861 N N . GLU A 1 109 ? 6.963 12.086 -22.008 1.00 72.62 109 GLU A N 1
ATOM 862 C CA . GLU A 1 109 ? 8.200 11.932 -22.773 1.00 72.62 109 GLU A CA 1
ATOM 863 C C . GLU A 1 109 ? 9.256 11.110 -22.016 1.00 72.62 109 GLU A C 1
ATOM 865 O O . GLU A 1 109 ? 9.809 10.154 -22.559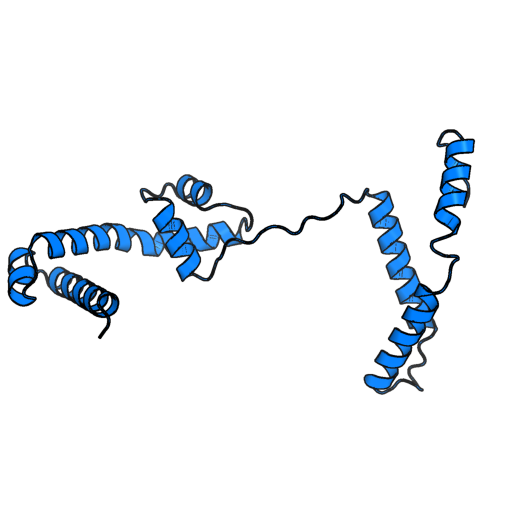 1.00 72.62 109 GLU A O 1
ATOM 870 N N . HIS A 1 110 ? 9.495 11.401 -20.731 1.00 72.50 110 HIS A N 1
ATOM 871 C CA . HIS A 1 110 ? 10.423 10.616 -19.913 1.00 72.50 110 HIS A CA 1
ATOM 872 C C . HIS A 1 110 ? 9.954 9.168 -19.733 1.00 72.50 110 HIS A C 1
ATOM 874 O O . HIS A 1 110 ? 10.782 8.257 -19.669 1.00 72.50 110 HIS A O 1
ATOM 880 N N . GLN A 1 111 ? 8.643 8.937 -19.632 1.00 69.62 111 GLN A N 1
ATOM 881 C CA . GLN A 1 111 ? 8.084 7.587 -19.546 1.00 69.62 111 GLN A CA 1
ATOM 882 C C . GLN A 1 111 ? 8.301 6.821 -20.854 1.00 69.62 111 GLN A C 1
ATOM 884 O O . GLN A 1 111 ? 8.794 5.693 -20.814 1.00 69.62 111 GLN A O 1
ATOM 889 N N . ALA A 1 112 ? 8.016 7.449 -21.997 1.00 72.00 112 ALA A N 1
ATOM 890 C CA . ALA A 1 112 ? 8.229 6.868 -23.318 1.00 72.00 112 ALA A CA 1
ATOM 891 C C . ALA A 1 112 ? 9.711 6.553 -23.569 1.00 72.00 112 ALA A C 1
ATOM 893 O O . ALA A 1 112 ? 10.042 5.442 -23.978 1.00 72.00 112 ALA A O 1
ATOM 894 N N . ALA A 1 113 ? 10.616 7.479 -23.237 1.00 71.00 113 ALA A N 1
ATOM 895 C CA . ALA A 1 113 ? 12.056 7.283 -23.384 1.00 71.00 113 ALA A CA 1
ATOM 896 C C . ALA A 1 113 ? 12.579 6.133 -22.507 1.00 71.00 113 ALA A C 1
ATOM 898 O O . ALA A 1 113 ? 13.344 5.287 -22.972 1.00 71.00 113 ALA A O 1
ATOM 899 N N . ARG A 1 114 ? 12.134 6.051 -21.244 1.00 73.94 114 ARG A N 1
ATOM 900 C CA . ARG A 1 114 ? 12.506 4.950 -20.338 1.00 73.94 114 ARG A CA 1
ATOM 901 C C . ARG A 1 114 ? 11.955 3.603 -20.806 1.00 73.94 114 ARG A C 1
ATOM 903 O O . ARG A 1 114 ? 12.652 2.597 -20.683 1.00 73.94 114 ARG A O 1
ATOM 910 N N . LEU A 1 115 ? 10.737 3.577 -21.348 1.00 75.00 115 LEU A N 1
ATOM 911 C CA . LEU A 1 115 ? 10.136 2.368 -21.908 1.00 75.00 115 LEU A CA 1
ATOM 912 C C . LEU A 1 115 ? 10.894 1.896 -23.154 1.00 75.00 115 LEU A C 1
ATOM 914 O O . LEU A 1 115 ? 11.282 0.732 -23.213 1.00 75.00 115 LEU A 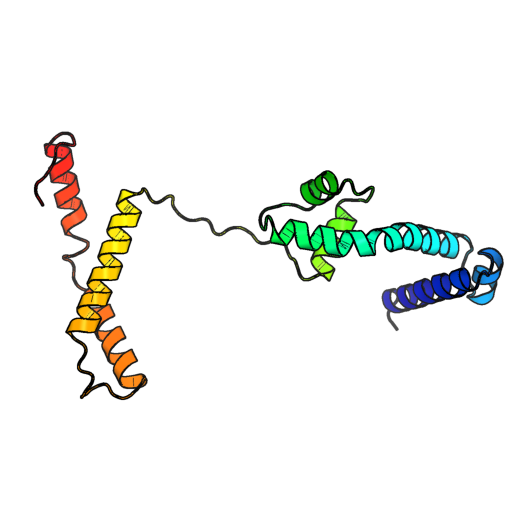O 1
ATOM 918 N N . ALA A 1 116 ? 11.160 2.800 -24.099 1.00 71.94 116 ALA A N 1
ATOM 919 C CA . ALA A 1 116 ? 11.927 2.503 -25.306 1.00 71.94 116 ALA A CA 1
ATOM 920 C C . ALA A 1 116 ? 13.336 1.999 -24.963 1.00 71.94 116 ALA A C 1
ATOM 922 O O . ALA A 1 116 ? 13.805 1.017 -25.533 1.00 71.94 116 ALA A O 1
ATOM 923 N N . TYR A 1 117 ? 13.987 2.608 -23.967 1.00 69.62 117 TYR A N 1
ATOM 924 C CA . TYR A 1 117 ? 15.269 2.134 -23.451 1.00 69.62 117 TYR A CA 1
ATOM 925 C C . TYR A 1 117 ? 15.183 0.690 -22.931 1.00 69.62 117 TYR A C 1
ATOM 927 O O . TYR A 1 117 ? 15.967 -0.160 -23.351 1.00 69.62 117 TYR A O 1
ATOM 935 N N . ALA A 1 118 ? 14.210 0.385 -22.065 1.00 71.50 118 ALA A N 1
ATOM 936 C CA . ALA A 1 118 ? 14.031 -0.963 -21.524 1.00 71.50 118 ALA A CA 1
ATOM 937 C C . ALA A 1 118 ? 13.730 -1.998 -22.623 1.00 71.50 118 ALA A C 1
ATOM 939 O O . ALA A 1 118 ? 14.284 -3.097 -22.606 1.00 71.50 118 ALA A O 1
ATOM 940 N N . GLN A 1 119 ? 12.899 -1.636 -23.604 1.00 72.38 119 GLN A N 1
ATOM 941 C CA . GLN A 1 119 ? 12.578 -2.481 -24.756 1.00 72.38 119 GLN A CA 1
ATOM 942 C C . GLN A 1 119 ? 13.802 -2.748 -25.637 1.00 72.38 119 GLN A C 1
ATOM 944 O O . GLN A 1 119 ? 14.000 -3.883 -26.058 1.00 72.38 119 GLN A O 1
ATOM 949 N N . ASN A 1 120 ? 14.650 -1.746 -25.874 1.00 74.06 120 ASN A N 1
ATOM 950 C CA . ASN A 1 120 ? 15.873 -1.902 -26.662 1.00 74.06 120 ASN A CA 1
ATOM 951 C C . ASN A 1 120 ? 16.900 -2.801 -25.964 1.00 74.06 120 ASN A C 1
ATOM 953 O O . ASN A 1 120 ? 17.496 -3.664 -26.609 1.00 74.06 120 ASN A O 1
ATOM 957 N N . VAL A 1 121 ? 17.082 -2.633 -24.649 1.00 70.19 121 VAL A N 1
ATOM 958 C CA . VAL A 1 121 ? 17.944 -3.515 -23.846 1.00 70.19 121 VAL A CA 1
ATOM 959 C C . VAL A 1 121 ? 17.426 -4.951 -23.912 1.00 70.19 121 VAL A C 1
ATOM 961 O O . VAL A 1 121 ? 18.199 -5.864 -24.190 1.00 70.19 121 VAL A O 1
ATOM 964 N N . TRP A 1 122 ? 16.117 -5.149 -23.734 1.00 67.56 122 TRP A N 1
ATOM 965 C CA . TRP A 1 122 ? 15.493 -6.466 -23.838 1.00 67.56 122 TRP A CA 1
ATOM 966 C C . TRP A 1 122 ? 15.659 -7.089 -25.228 1.00 67.56 122 TRP A C 1
ATOM 968 O O . TRP A 1 122 ? 16.109 -8.224 -25.344 1.00 67.56 122 TRP A O 1
ATOM 978 N N . ALA A 1 123 ? 15.347 -6.346 -26.291 1.00 72.69 123 ALA A N 1
ATOM 979 C CA . ALA A 1 123 ? 15.478 -6.820 -27.665 1.00 72.69 123 ALA A CA 1
ATOM 980 C C . ALA A 1 123 ? 16.923 -7.212 -27.991 1.00 72.69 123 ALA A C 1
ATOM 982 O O . ALA A 1 123 ? 17.156 -8.225 -28.644 1.00 72.69 123 ALA A O 1
ATOM 983 N N . ASN A 1 124 ? 17.905 -6.454 -27.502 1.00 72.50 124 ASN A N 1
ATOM 984 C CA . ASN A 1 124 ? 19.300 -6.820 -27.685 1.00 72.50 124 ASN A CA 1
ATOM 985 C C . ASN A 1 124 ? 19.691 -8.073 -26.891 1.00 72.50 124 ASN A C 1
ATOM 987 O O . ASN A 1 124 ? 20.343 -8.943 -27.457 1.00 72.50 124 ASN A O 1
ATOM 991 N N . MET A 1 125 ? 19.251 -8.201 -25.634 1.00 69.62 125 MET A N 1
ATOM 992 C CA . MET A 1 125 ? 19.465 -9.421 -24.845 1.00 69.62 125 MET A CA 1
ATOM 993 C C . MET A 1 125 ? 18.894 -10.652 -25.554 1.00 69.62 125 MET A C 1
ATOM 995 O O . MET A 1 125 ? 19.556 -11.678 -25.610 1.00 69.62 125 MET A O 1
ATOM 999 N N . VAL A 1 126 ? 17.700 -10.540 -26.143 1.00 74.06 126 VAL A N 1
ATOM 1000 C CA . VAL A 1 126 ? 17.078 -11.626 -26.915 1.00 74.06 126 VAL A CA 1
ATOM 1001 C C . VAL A 1 126 ? 17.852 -11.924 -28.202 1.00 74.06 126 VAL A C 1
ATOM 1003 O O . VAL A 1 126 ? 18.035 -13.087 -28.537 1.00 74.06 126 VAL A O 1
ATOM 1006 N N . ASN A 1 127 ? 18.330 -10.903 -28.916 1.00 75.88 127 ASN A N 1
ATOM 1007 C CA . ASN A 1 127 ? 19.084 -11.093 -30.162 1.00 75.88 127 ASN A CA 1
ATOM 1008 C C . ASN A 1 127 ? 20.472 -11.709 -29.942 1.00 75.88 127 ASN A C 1
ATOM 1010 O O . ASN A 1 127 ? 20.977 -12.402 -30.819 1.00 75.88 127 ASN A O 1
ATOM 1014 N N . CYS A 1 128 ? 21.096 -11.429 -28.799 1.00 72.25 128 CYS A N 1
ATOM 1015 C CA . CYS A 1 128 ? 22.389 -11.988 -28.414 1.00 72.25 128 CYS A CA 1
ATOM 1016 C C . CYS A 1 128 ? 22.253 -13.343 -27.702 1.00 72.25 128 CYS A C 1
ATOM 1018 O O . CYS A 1 128 ? 23.268 -13.959 -27.381 1.00 72.25 128 CYS A O 1
ATOM 1020 N N . TRP A 1 129 ? 21.024 -13.793 -27.434 1.00 75.00 129 TRP A N 1
ATOM 1021 C CA . TRP A 1 129 ? 20.776 -15.059 -26.768 1.00 75.00 129 TRP A CA 1
ATOM 1022 C C . TRP A 1 129 ? 20.972 -16.220 -27.742 1.00 75.00 129 TRP A C 1
ATOM 1024 O O . TRP A 1 129 ? 20.321 -16.293 -28.784 1.00 75.00 129 TRP A O 1
ATOM 1034 N N . GLU A 1 130 ? 21.833 -17.166 -27.366 1.00 76.00 130 GLU A N 1
ATOM 1035 C CA . GLU A 1 130 ? 22.040 -18.420 -28.088 1.00 76.00 130 GLU A CA 1
ATOM 1036 C C . GLU A 1 130 ? 21.481 -19.592 -27.258 1.00 76.00 130 GLU A C 1
ATOM 1038 O O . GLU A 1 130 ? 22.177 -20.142 -26.392 1.00 76.00 130 GLU A O 1
ATOM 1043 N N . PRO A 1 131 ? 20.227 -20.027 -27.511 1.00 70.31 131 PRO A N 1
ATOM 1044 C CA . PRO A 1 131 ? 19.553 -21.053 -26.710 1.00 70.31 131 PRO A CA 1
ATOM 1045 C C . PRO A 1 131 ? 20.292 -22.393 -26.682 1.00 70.31 131 PRO A C 1
ATOM 1047 O O . PRO A 1 131 ? 20.111 -23.202 -25.771 1.00 70.31 131 PRO A O 1
ATOM 1050 N N . GLU A 1 132 ? 21.130 -22.653 -27.687 1.00 67.38 132 GLU A N 1
ATOM 1051 C CA . GLU A 1 132 ? 21.908 -23.880 -27.780 1.00 67.38 132 GLU A CA 1
ATOM 1052 C C . GLU A 1 132 ? 23.058 -23.936 -26.771 1.00 67.38 132 GLU A C 1
ATOM 1054 O O . GLU A 1 132 ? 23.363 -25.030 -26.291 1.00 67.38 132 GLU A O 1
ATOM 1059 N N . MET A 1 133 ? 23.632 -22.787 -26.408 1.00 61.88 133 MET A N 1
ATOM 1060 C CA . MET A 1 133 ? 24.749 -22.671 -25.466 1.00 61.88 133 MET A CA 1
ATOM 1061 C C . MET A 1 133 ? 24.275 -22.376 -24.034 1.00 61.88 133 MET A C 1
ATOM 1063 O O . MET A 1 133 ? 24.885 -22.831 -23.066 1.00 61.88 133 MET A O 1
ATOM 1067 N N . GLU A 1 134 ? 23.130 -21.709 -23.876 1.00 64.81 134 GLU A N 1
ATOM 1068 C CA . GLU A 1 134 ? 22.635 -21.206 -22.586 1.00 64.81 134 GLU A CA 1
ATOM 1069 C C . GLU A 1 134 ? 21.419 -21.987 -22.069 1.00 64.81 134 GLU A C 1
ATOM 1071 O O . GLU A 1 134 ? 20.382 -21.440 -21.701 1.00 64.81 134 GLU A O 1
ATOM 1076 N N . ARG A 1 135 ? 21.553 -23.317 -22.018 1.00 67.81 135 ARG A N 1
ATOM 1077 C CA . ARG A 1 135 ? 20.463 -24.248 -21.651 1.00 67.81 135 ARG A CA 1
ATOM 1078 C C . ARG A 1 135 ? 20.190 -24.364 -20.147 1.00 67.81 135 ARG A C 1
ATOM 1080 O O . ARG A 1 135 ? 19.298 -25.105 -19.740 1.00 67.81 135 ARG A O 1
ATOM 1087 N N . ARG A 1 136 ? 20.992 -23.707 -19.305 1.00 74.00 136 ARG A N 1
ATOM 1088 C CA . ARG A 1 136 ? 20.894 -23.760 -17.836 1.00 74.00 136 ARG A CA 1
ATOM 1089 C C . ARG A 1 136 ? 20.602 -22.371 -17.286 1.00 74.00 136 ARG A C 1
ATOM 1091 O O . ARG A 1 136 ? 21.165 -21.395 -17.769 1.00 74.00 136 ARG A O 1
ATOM 1098 N N . LEU A 1 137 ? 19.789 -22.306 -16.230 1.00 68.56 137 LEU A N 1
ATOM 1099 C CA . LEU A 1 137 ? 19.398 -21.053 -15.573 1.00 68.56 137 LEU A CA 1
ATOM 1100 C C . LEU A 1 137 ? 20.607 -20.183 -15.193 1.00 68.56 137 LEU A C 1
ATOM 1102 O O . LEU A 1 137 ? 20.589 -18.980 -15.416 1.00 68.56 137 LEU A O 1
ATOM 1106 N N . GLU A 1 138 ? 21.671 -20.793 -14.671 1.00 73.56 138 GLU A N 1
ATOM 1107 C CA . GLU A 1 138 ? 22.900 -20.087 -14.283 1.00 73.56 138 GLU A CA 1
ATOM 1108 C C . GLU A 1 138 ? 23.611 -19.435 -15.476 1.00 73.56 138 GLU A C 1
ATOM 1110 O O . GLU A 1 138 ? 24.080 -18.306 -15.366 1.00 73.56 138 GLU A O 1
ATOM 1115 N N . ALA A 1 139 ? 23.646 -20.115 -16.627 1.00 70.06 139 ALA A N 1
ATOM 1116 C CA . ALA A 1 139 ? 24.252 -19.587 -17.847 1.00 70.06 139 ALA A CA 1
ATOM 1117 C C . ALA A 1 139 ? 23.435 -18.414 -18.409 1.00 70.06 139 ALA A C 1
ATOM 1119 O O . ALA A 1 139 ? 24.008 -17.397 -18.784 1.00 70.06 139 ALA A O 1
ATOM 1120 N N . LEU A 1 140 ? 22.102 -18.519 -18.371 1.00 67.81 140 LEU A N 1
ATOM 1121 C CA . LEU A 1 140 ? 21.195 -17.447 -18.787 1.00 67.81 140 LEU A CA 1
ATOM 1122 C C . LEU A 1 140 ? 21.296 -16.216 -17.869 1.00 67.81 140 LEU A C 1
ATOM 1124 O O . LEU A 1 140 ? 21.314 -15.078 -18.338 1.00 67.81 140 LEU A O 1
ATOM 1128 N N . LEU A 1 141 ? 21.394 -16.423 -16.551 1.00 73.25 141 LEU A N 1
ATOM 1129 C CA . LEU A 1 141 ? 21.608 -15.340 -15.585 1.00 73.25 141 LEU A CA 1
ATOM 1130 C C . LEU A 1 141 ? 22.972 -14.667 -15.788 1.00 73.25 141 LEU A C 1
ATOM 1132 O O . LEU A 1 141 ? 23.052 -13.442 -15.798 1.00 73.25 141 LEU A O 1
ATOM 1136 N N . ALA A 1 142 ? 24.032 -15.448 -16.007 1.00 75.69 142 ALA A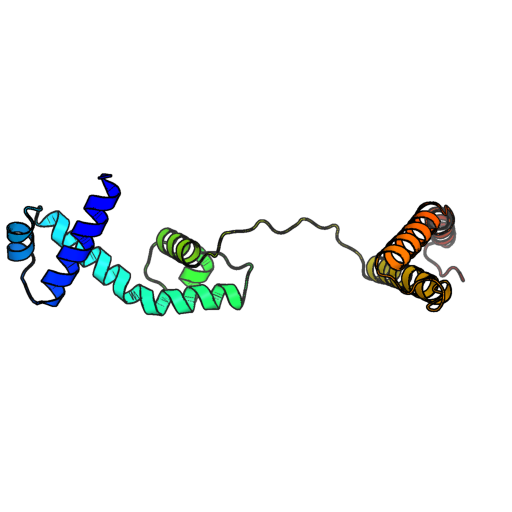 N 1
ATOM 1137 C CA . ALA A 1 142 ? 25.361 -14.912 -16.286 1.00 75.69 142 ALA A CA 1
ATOM 1138 C C . ALA A 1 142 ? 25.393 -14.103 -17.594 1.00 75.69 142 ALA A C 1
ATOM 1140 O O . ALA A 1 142 ? 25.948 -13.005 -17.615 1.00 75.69 142 ALA A O 1
ATOM 1141 N N . HIS A 1 143 ? 24.757 -14.600 -18.659 1.00 70.88 143 HIS A N 1
ATOM 1142 C CA . HIS A 1 143 ? 24.645 -13.891 -19.932 1.00 70.88 143 HIS A CA 1
ATOM 1143 C C . HIS A 1 143 ? 23.872 -12.580 -19.790 1.00 70.88 143 HIS A C 1
ATOM 1145 O O . HIS A 1 143 ? 24.368 -11.519 -20.163 1.00 70.88 143 HIS A O 1
ATOM 1151 N N . THR A 1 144 ? 22.672 -12.629 -19.210 1.00 69.38 144 THR A N 1
ATOM 1152 C CA . THR A 1 144 ? 21.832 -11.435 -19.025 1.00 69.38 144 THR A CA 1
ATOM 1153 C C . THR A 1 144 ? 22.521 -10.386 -18.157 1.00 69.38 144 THR A C 1
ATOM 1155 O O . THR A 1 144 ? 22.471 -9.199 -18.478 1.00 69.38 144 THR A O 1
ATOM 1158 N N . GLN A 1 145 ? 23.240 -10.803 -17.112 1.00 73.50 145 GLN A N 1
ATOM 1159 C CA . GLN A 1 145 ? 24.036 -9.900 -16.288 1.00 73.50 145 GLN A CA 1
ATOM 1160 C C . GLN A 1 145 ? 25.237 -9.319 -17.052 1.00 73.50 145 GLN A C 1
ATOM 1162 O O . GLN A 1 145 ? 25.490 -8.120 -16.952 1.00 73.50 145 GLN A O 1
ATOM 1167 N N . ALA A 1 146 ? 25.940 -10.116 -17.862 1.00 77.50 146 ALA A N 1
ATOM 1168 C CA . ALA A 1 146 ? 27.040 -9.636 -18.698 1.00 77.50 146 ALA A CA 1
ATOM 1169 C C . ALA A 1 146 ? 26.565 -8.622 -19.752 1.00 77.50 146 ALA A C 1
ATOM 1171 O O . ALA A 1 146 ? 27.166 -7.558 -19.894 1.00 77.50 146 ALA A O 1
ATOM 1172 N N . GLN A 1 147 ? 25.449 -8.899 -20.434 1.00 71.25 147 GLN A N 1
ATOM 1173 C CA . GLN A 1 147 ? 24.827 -7.955 -21.366 1.00 71.25 147 GLN A CA 1
ATOM 1174 C C . GLN A 1 147 ? 24.400 -6.673 -20.646 1.00 71.25 147 GLN A C 1
ATOM 1176 O O . GLN A 1 147 ? 24.683 -5.574 -21.119 1.00 71.25 147 GLN A O 1
ATOM 1181 N N . TRP A 1 148 ? 23.786 -6.785 -19.466 1.00 70.50 148 TRP A N 1
ATOM 1182 C CA . TRP A 1 148 ? 23.405 -5.627 -18.659 1.00 70.50 148 TRP A CA 1
ATOM 1183 C C . TRP A 1 148 ? 24.601 -4.741 -18.279 1.00 70.50 148 TRP A C 1
ATOM 1185 O O . TRP A 1 148 ? 24.513 -3.521 -18.407 1.00 70.50 148 TRP A O 1
ATOM 1195 N N . GLU A 1 149 ? 25.731 -5.319 -17.866 1.00 74.38 149 GLU A N 1
ATOM 1196 C CA . GLU A 1 149 ? 26.942 -4.543 -17.565 1.00 74.38 149 GLU A CA 1
ATOM 1197 C C . GLU A 1 149 ? 27.567 -3.920 -18.825 1.00 74.38 149 GLU A C 1
ATOM 1199 O O . GLU A 1 149 ? 28.060 -2.792 -18.770 1.00 74.38 149 GLU A O 1
ATOM 1204 N N . LEU A 1 150 ? 27.499 -4.589 -19.983 1.00 72.62 150 LEU A N 1
ATOM 1205 C CA . LEU A 1 150 ? 27.905 -3.999 -21.267 1.00 72.62 150 LEU A CA 1
ATOM 1206 C C . LEU A 1 150 ? 27.032 -2.792 -21.638 1.00 72.62 150 LEU A C 1
ATOM 1208 O O . LEU A 1 150 ? 27.547 -1.795 -22.141 1.00 72.62 150 LEU A O 1
ATOM 1212 N N . PHE A 1 151 ? 25.726 -2.853 -21.369 1.00 67.25 151 PHE A N 1
ATOM 1213 C CA . PHE A 1 151 ? 24.806 -1.736 -21.589 1.00 67.25 151 PHE A CA 1
ATOM 1214 C C . PHE A 1 151 ? 25.010 -0.596 -20.598 1.00 67.25 151 PHE A C 1
ATOM 1216 O O . PHE A 1 151 ? 25.045 0.563 -21.005 1.00 67.25 151 PHE A O 1
ATOM 1223 N N . ARG A 1 152 ? 25.195 -0.912 -19.313 1.00 62.09 152 ARG A N 1
ATOM 1224 C CA . ARG A 1 152 ? 25.437 0.077 -18.255 1.00 62.09 152 ARG A CA 1
ATOM 1225 C C . ARG A 1 152 ? 26.716 0.883 -18.499 1.00 62.09 152 ARG A C 1
ATOM 1227 O O . ARG A 1 152 ? 26.746 2.068 -18.186 1.00 62.09 152 ARG A O 1
ATOM 1234 N N . ASN A 1 153 ? 27.752 0.248 -19.046 1.00 60.66 153 ASN A N 1
ATOM 1235 C CA . ASN A 1 153 ? 29.065 0.861 -19.256 1.00 60.66 153 ASN A CA 1
ATOM 1236 C C . ASN A 1 153 ? 29.246 1.493 -20.648 1.00 60.66 153 ASN A C 1
ATOM 1238 O O . ASN A 1 153 ? 30.321 2.019 -20.937 1.00 60.66 153 ASN A O 1
ATOM 1242 N N . LYS A 1 154 ? 28.224 1.473 -21.516 1.00 59.59 154 LYS A N 1
ATOM 1243 C CA . LYS A 1 154 ? 28.252 2.205 -22.790 1.00 59.59 154 LYS A CA 1
ATOM 1244 C C . LYS A 1 154 ? 27.904 3.683 -22.550 1.00 59.59 154 LYS A C 1
ATOM 1246 O O . LYS A 1 154 ? 26.768 3.972 -22.179 1.00 59.59 154 LYS A O 1
ATOM 1251 N N . PRO A 1 155 ? 28.825 4.631 -22.810 1.00 46.62 155 PRO A N 1
ATOM 1252 C CA . PRO A 1 155 ? 28.559 6.059 -22.616 1.00 46.62 155 PRO A CA 1
ATOM 1253 C C . PRO A 1 155 ? 27.463 6.598 -23.552 1.00 46.62 155 PRO A C 1
ATOM 1255 O O . PRO A 1 155 ? 26.787 7.565 -23.223 1.00 46.62 155 PRO A O 1
ATOM 1258 N N . ASP A 1 156 ? 27.225 5.948 -24.690 1.00 50.59 156 ASP A N 1
ATOM 1259 C CA . ASP A 1 156 ? 26.536 6.550 -25.838 1.00 50.59 156 ASP A CA 1
ATOM 1260 C C . ASP A 1 156 ? 24.995 6.586 -25.764 1.00 50.59 156 ASP A C 1
ATOM 1262 O O . ASP A 1 156 ? 24.337 7.265 -26.547 1.00 50.59 156 ASP A O 1
ATOM 1266 N N . ILE A 1 157 ? 24.378 5.892 -24.802 1.00 47.69 157 ILE A N 1
ATOM 1267 C CA . ILE A 1 157 ? 22.906 5.911 -24.661 1.00 47.69 157 ILE A CA 1
ATOM 1268 C C . ILE A 1 157 ? 22.448 7.041 -23.718 1.00 47.69 157 ILE A C 1
ATOM 1270 O O . ILE A 1 157 ? 21.308 7.493 -23.789 1.00 47.69 157 ILE A O 1
ATOM 1274 N N . VAL A 1 158 ? 23.352 7.548 -22.871 1.00 41.19 158 VAL A N 1
ATOM 1275 C CA . VAL A 1 158 ? 23.089 8.638 -21.912 1.00 41.19 158 VAL A CA 1
ATOM 1276 C C . VAL A 1 158 ? 23.854 9.920 -22.286 1.00 41.19 158 VAL A C 1
ATOM 1278 O O . VAL A 1 158 ? 23.371 11.016 -22.007 1.00 41.19 158 VAL A O 1
ATOM 1281 N N . ALA A 1 159 ? 24.997 9.820 -22.979 1.00 39.75 159 ALA A N 1
ATOM 1282 C CA . ALA A 1 159 ? 25.827 10.967 -23.369 1.00 39.75 159 ALA A CA 1
ATOM 1283 C C . ALA A 1 159 ? 25.261 11.824 -24.515 1.00 39.75 159 ALA A C 1
ATOM 1285 O O . ALA A 1 159 ? 25.669 12.970 -24.645 1.00 39.75 159 ALA A O 1
ATOM 1286 N N . SER A 1 160 ? 24.302 11.330 -25.306 1.00 47.16 160 SER A N 1
ATOM 1287 C CA . SER A 1 160 ? 23.650 12.139 -26.354 1.00 47.16 160 SER A CA 1
ATOM 1288 C C . SER A 1 160 ? 22.551 13.066 -25.820 1.00 47.16 160 SER A C 1
ATOM 1290 O O . SER A 1 160 ? 22.013 13.879 -26.569 1.00 47.16 160 SER A O 1
ATOM 1292 N N . VAL A 1 161 ? 22.198 12.966 -24.532 1.00 47.41 161 VAL A N 1
ATOM 1293 C CA . VAL A 1 161 ? 21.140 13.785 -23.918 1.00 47.41 161 VAL A CA 1
ATOM 1294 C C . VAL A 1 161 ? 21.553 15.260 -23.790 1.00 47.41 161 VAL A C 1
ATOM 1296 O O . VAL A 1 161 ? 20.764 16.104 -24.210 1.00 47.41 161 VAL A O 1
ATOM 1299 N N . PRO A 1 162 ? 22.759 15.620 -23.300 1.00 50.09 162 PRO A N 1
ATOM 1300 C CA . PRO A 1 162 ? 23.212 17.012 -23.286 1.00 50.09 162 PRO A CA 1
ATOM 1301 C C . PRO A 1 162 ? 23.282 17.641 -24.684 1.00 50.09 162 PRO A C 1
ATOM 1303 O O . PRO A 1 162 ? 22.766 18.737 -24.869 1.00 50.09 162 PRO A O 1
ATOM 1306 N N . ASP A 1 163 ? 23.825 16.935 -25.679 1.00 50.97 163 ASP A N 1
ATOM 1307 C CA . ASP A 1 163 ? 23.963 17.460 -27.047 1.00 50.97 163 ASP A CA 1
ATOM 1308 C C . ASP A 1 163 ? 22.606 17.619 -27.749 1.00 50.97 163 ASP A C 1
ATOM 1310 O O . ASP A 1 163 ? 22.370 18.605 -28.448 1.00 50.97 163 ASP A O 1
ATOM 1314 N N . ARG A 1 164 ? 21.662 16.698 -27.510 1.00 51.38 164 ARG A N 1
ATOM 1315 C CA . ARG A 1 164 ? 20.277 16.815 -27.996 1.00 51.38 164 ARG A CA 1
ATOM 1316 C C . ARG A 1 164 ? 19.526 17.962 -27.324 1.00 51.38 164 ARG A C 1
ATOM 1318 O O . ARG A 1 164 ? 18.785 18.667 -28.002 1.00 51.38 164 ARG A O 1
ATOM 1325 N N . LEU A 1 165 ? 19.734 18.180 -26.025 1.00 52.03 165 LEU A N 1
ATOM 1326 C CA . LEU A 1 165 ? 19.154 19.317 -25.306 1.00 52.03 165 LEU A CA 1
ATOM 1327 C C . LEU A 1 165 ? 19.741 20.645 -25.794 1.00 52.03 165 LEU A C 1
ATOM 1329 O O . LEU A 1 165 ? 18.980 21.580 -26.029 1.00 52.03 165 LEU A O 1
ATOM 1333 N N . CYS A 1 166 ? 21.054 20.717 -26.030 1.00 54.25 166 CYS A N 1
ATOM 1334 C CA . CYS A 1 166 ? 21.689 21.873 -26.663 1.00 54.25 166 CYS A CA 1
ATOM 1335 C C . CYS A 1 166 ? 21.107 22.137 -28.059 1.00 54.25 166 CYS A C 1
ATOM 1337 O O . CYS A 1 166 ? 20.690 23.258 -28.327 1.00 54.25 166 CYS A O 1
ATOM 1339 N N . ALA A 1 167 ? 20.960 21.112 -28.905 1.00 56.09 167 ALA A N 1
ATOM 1340 C CA . ALA A 1 167 ? 20.386 21.257 -30.246 1.00 56.09 167 ALA A CA 1
ATOM 1341 C C . ALA A 1 167 ? 18.913 21.717 -30.240 1.00 56.09 167 ALA A C 1
ATOM 1343 O O . ALA A 1 167 ? 18.471 22.408 -31.156 1.00 56.09 167 ALA A O 1
ATOM 1344 N N . VAL A 1 168 ? 18.134 21.344 -29.220 1.00 52.97 168 VAL A N 1
ATOM 1345 C CA . VAL A 1 168 ? 16.746 21.805 -29.037 1.00 52.97 168 VAL A CA 1
ATOM 1346 C C . VAL A 1 168 ? 16.708 23.250 -28.536 1.00 52.97 168 VAL A C 1
ATOM 1348 O O . VAL A 1 168 ? 15.890 24.035 -29.011 1.00 52.97 168 VAL A O 1
ATOM 1351 N N . ILE A 1 169 ? 17.611 23.629 -27.628 1.00 59.28 169 ILE A N 1
ATOM 1352 C CA . ILE A 1 169 ? 17.747 25.010 -27.143 1.00 59.28 169 ILE A CA 1
ATOM 1353 C C . ILE A 1 169 ? 18.194 25.942 -28.279 1.00 59.28 169 ILE A C 1
ATOM 1355 O O . ILE A 1 169 ? 17.605 27.005 -28.455 1.00 59.28 169 ILE A O 1
ATOM 1359 N N . GLU A 1 1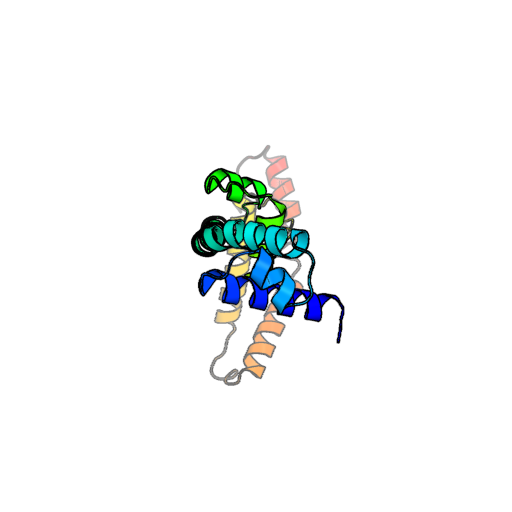70 ? 19.166 25.528 -29.097 1.00 62.09 170 GLU A N 1
ATOM 1360 C CA . GLU A 1 170 ? 19.641 26.271 -30.277 1.00 62.09 170 GLU A CA 1
ATOM 1361 C C . GLU A 1 170 ? 18.559 26.458 -31.347 1.00 62.09 170 GLU A C 1
ATOM 1363 O O . GLU A 1 170 ? 18.611 27.410 -32.124 1.00 62.09 170 GLU A O 1
ATOM 1368 N N . LYS A 1 171 ? 17.556 25.575 -31.379 1.00 58.38 171 LYS A N 1
ATOM 1369 C CA . LYS A 1 171 ? 16.385 25.694 -32.255 1.00 58.38 171 LYS A CA 1
ATOM 1370 C C . LYS A 1 171 ? 15.166 26.328 -31.582 1.00 58.38 171 LYS A C 1
ATOM 1372 O O . LYS A 1 171 ? 14.071 26.217 -32.128 1.00 58.38 171 LYS A O 1
ATOM 1377 N N . GLU A 1 172 ? 15.324 26.943 -30.410 1.00 58.56 172 GLU A N 1
ATOM 1378 C CA . GLU A 1 172 ? 14.231 27.547 -29.627 1.00 58.56 172 GLU A CA 1
ATOM 1379 C C . GLU A 1 172 ? 13.051 26.583 -29.373 1.00 58.56 172 GLU A C 1
ATOM 1381 O O . GLU A 1 172 ? 11.885 26.972 -29.352 1.00 58.56 172 GLU A O 1
ATOM 1386 N N . GLY A 1 173 ? 13.342 25.291 -29.200 1.00 44.81 173 GLY A N 1
ATOM 1387 C CA . GLY A 1 173 ? 12.325 24.249 -29.033 1.00 44.81 173 GLY A CA 1
ATOM 1388 C C . GLY A 1 173 ? 11.786 23.659 -30.343 1.00 44.81 173 GLY A C 1
ATOM 1389 O O . GLY A 1 173 ? 10.852 22.860 -30.314 1.00 44.81 173 GLY A O 1
ATOM 1390 N N . GLY A 1 174 ? 12.354 24.026 -31.493 1.00 47.22 174 GLY A N 1
ATOM 1391 C CA . GLY A 1 174 ? 12.022 23.453 -32.796 1.00 47.22 174 GLY A CA 1
ATOM 1392 C C . GLY A 1 174 ? 12.538 22.021 -32.986 1.00 47.22 174 GLY A C 1
ATOM 1393 O O . GLY A 1 174 ? 13.535 21.603 -32.400 1.00 47.22 174 GLY A O 1
ATOM 1394 N N . TRP A 1 175 ? 11.866 21.264 -33.858 1.00 43.44 175 TRP A N 1
ATOM 1395 C CA . TRP A 1 175 ? 12.160 19.849 -34.102 1.00 43.44 175 TRP A CA 1
ATOM 1396 C C . TRP A 1 175 ? 13.600 19.614 -34.609 1.00 43.44 175 TRP A C 1
ATOM 1398 O O . TRP A 1 175 ? 14.084 20.243 -35.565 1.00 43.44 175 TRP A O 1
ATOM 1408 N N . THR A 1 176 ? 14.299 18.678 -33.968 1.00 51.38 176 THR A N 1
ATOM 1409 C CA . THR A 1 176 ? 15.625 18.192 -34.362 1.00 51.38 176 THR A CA 1
ATOM 1410 C C . THR A 1 176 ? 15.465 16.755 -34.866 1.00 51.38 176 THR A C 1
ATOM 1412 O O . THR A 1 176 ? 14.941 15.900 -34.164 1.00 51.38 176 THR A O 1
ATOM 1415 N N . GLY A 1 177 ? 15.824 16.502 -36.129 1.00 48.88 177 GLY A N 1
ATOM 1416 C CA . GLY A 1 177 ? 15.533 15.250 -36.845 1.00 48.88 177 GLY A CA 1
ATOM 1417 C C . GLY A 1 177 ? 16.463 14.083 -36.502 1.00 48.88 177 GLY A C 1
ATOM 1418 O O . GLY A 1 177 ? 17.019 13.475 -37.415 1.00 48.88 177 GLY A O 1
ATOM 1419 N N . TYR A 1 178 ? 16.655 13.821 -35.209 1.00 48.88 178 TYR A N 1
ATOM 1420 C CA . TYR A 1 178 ? 17.313 12.620 -34.684 1.00 48.88 178 TYR A CA 1
ATOM 1421 C C . TYR A 1 178 ? 16.305 11.566 -34.227 1.00 48.88 178 TYR A C 1
ATOM 1423 O O . TYR A 1 178 ? 15.120 11.910 -34.036 1.00 48.88 178 TYR A O 1
#

Organism: NCBI:txid1843537

Radius of gyration: 31.9 Å; chains: 1; bounding box: 59×52×79 Å

Secondary structure (DSSP, 8-state):
--HHHHHHHHHHHHHHHHHTT--HHHHHHHTT--HHHHHHHHHHHHHHHTTHHHHHHHHHHHHH-TT--HHHHHHHTT--S-HHHHHHHHHHTT----PPPP-----HHHHHHHHHHHHHHHHHHHHT--TTT--SHHHHHHHHHHHHHHHHT-GGGTTHHHHHHHHHHHTTT-----